Protein AF-A0A9D7EWR8-F1 (afdb_monomer_lite)

Radius of gyration: 18.68 Å; chains: 1; bounding box: 48×40×44 Å

Structure (mmCIF, N/CA/C/O backbone):
data_AF-A0A9D7EWR8-F1
#
_entry.id   AF-A0A9D7EWR8-F1
#
loop_
_atom_site.group_PDB
_atom_site.id
_atom_site.type_symbol
_atom_site.label_atom_id
_atom_site.label_alt_id
_atom_site.label_comp_id
_atom_site.label_asym_id
_atom_site.label_entity_id
_atom_site.label_seq_id
_atom_site.pdbx_PDB_ins_code
_atom_site.Cartn_x
_atom_site.Cartn_y
_atom_site.Cartn_z
_atom_site.occupancy
_atom_site.B_iso_or_equiv
_atom_site.auth_seq_id
_atom_site.auth_comp_id
_atom_site.auth_asym_id
_atom_site.auth_atom_id
_atom_site.pdbx_PDB_model_num
ATOM 1 N N . MET A 1 1 ? -11.124 1.778 -12.921 1.00 58.03 1 MET A N 1
ATOM 2 C CA . MET A 1 1 ? -11.922 1.265 -11.781 1.00 58.03 1 MET A CA 1
ATOM 3 C C . MET A 1 1 ? -13.297 0.797 -12.210 1.00 58.03 1 MET A C 1
ATOM 5 O O . MET A 1 1 ? -13.736 -0.219 -11.696 1.00 58.03 1 MET A O 1
ATOM 9 N N . GLU A 1 2 ? -13.920 1.473 -13.177 1.00 69.88 2 GLU A N 1
ATOM 10 C CA . GLU A 1 2 ? -15.247 1.136 -13.719 1.00 69.88 2 GLU A CA 1
ATOM 11 C C . GLU A 1 2 ? -15.397 -0.338 -14.115 1.00 69.88 2 GLU A C 1
ATOM 13 O O . GLU A 1 2 ? -16.388 -0.953 -13.752 1.00 69.88 2 GLU A O 1
ATOM 18 N N . ILE A 1 3 ? -14.372 -0.943 -14.722 1.00 81.00 3 ILE A N 1
ATOM 19 C CA . ILE A 1 3 ? -14.398 -2.358 -15.129 1.00 81.00 3 ILE A CA 1
ATOM 20 C C . ILE A 1 3 ? -14.640 -3.303 -13.938 1.00 81.00 3 ILE A C 1
ATOM 22 O O . ILE A 1 3 ? -15.480 -4.190 -14.017 1.00 81.00 3 ILE A O 1
ATOM 26 N N . ALA A 1 4 ? -13.945 -3.122 -12.810 1.00 78.81 4 ALA A N 1
ATOM 27 C CA . ALA A 1 4 ? -14.097 -4.023 -11.662 1.00 78.81 4 ALA A CA 1
ATOM 28 C C . ALA A 1 4 ? -15.476 -3.875 -11.001 1.00 78.81 4 ALA A C 1
ATOM 30 O O . ALA A 1 4 ? -16.102 -4.871 -10.646 1.00 78.81 4 ALA A O 1
ATOM 31 N N . GLN A 1 5 ? -15.966 -2.640 -10.892 1.00 82.06 5 GLN A N 1
ATOM 32 C CA . GLN A 1 5 ? -17.281 -2.352 -10.326 1.00 82.06 5 GLN A CA 1
ATOM 33 C C . GLN A 1 5 ? -18.419 -2.864 -11.227 1.00 82.06 5 GLN A C 1
ATOM 35 O O . GLN A 1 5 ? -19.407 -3.389 -10.723 1.00 82.06 5 GLN A O 1
ATOM 40 N N . GLN A 1 6 ? -18.256 -2.774 -12.551 1.00 84.38 6 GLN A N 1
ATOM 41 C CA . GLN A 1 6 ? -19.201 -3.303 -13.542 1.00 84.38 6 GLN A CA 1
ATOM 42 C C . GLN A 1 6 ? -19.231 -4.835 -13.583 1.00 84.38 6 GLN A C 1
ATOM 44 O O . GLN A 1 6 ? -20.293 -5.416 -13.782 1.00 84.38 6 GLN A O 1
ATOM 49 N N . LEU A 1 7 ? -18.086 -5.497 -13.388 1.00 88.00 7 LEU A N 1
ATOM 50 C CA . LEU A 1 7 ? -17.997 -6.961 -13.398 1.00 88.00 7 LEU A CA 1
ATOM 51 C C . LEU A 1 7 ? -18.564 -7.602 -12.126 1.00 88.00 7 LEU A C 1
ATOM 53 O O . LEU A 1 7 ? -19.021 -8.745 -12.162 1.00 88.00 7 LEU A O 1
ATOM 57 N N . TYR A 1 8 ? -18.549 -6.880 -11.002 1.00 86.94 8 TYR A N 1
ATOM 58 C CA . TYR A 1 8 ? -18.932 -7.427 -9.701 1.00 86.94 8 TYR A CA 1
ATOM 59 C C . TYR A 1 8 ? -19.951 -6.575 -8.919 1.00 86.94 8 TYR A C 1
ATOM 61 O O . TYR A 1 8 ? -19.770 -6.357 -7.720 1.00 86.94 8 TYR A O 1
ATOM 69 N N . PRO A 1 9 ? -21.085 -6.168 -9.523 1.00 83.62 9 PRO A N 1
ATOM 70 C CA . PRO A 1 9 ? -22.071 -5.299 -8.869 1.00 83.62 9 PRO A CA 1
ATOM 71 C C . PRO A 1 9 ? -22.812 -5.988 -7.711 1.00 83.62 9 PRO A C 1
ATOM 73 O O . PRO A 1 9 ? -23.445 -5.335 -6.886 1.00 83.62 9 PRO A O 1
ATOM 76 N N . LYS A 1 10 ? -22.746 -7.322 -7.639 1.00 90.50 10 LYS A N 1
ATOM 77 C CA . LYS A 1 10 ? -23.437 -8.133 -6.628 1.00 90.50 10 LYS A CA 1
ATOM 78 C C . LYS A 1 10 ? -22.853 -8.009 -5.216 1.00 90.50 10 LYS A C 1
ATOM 80 O O . LYS A 1 10 ? -23.553 -8.317 -4.253 1.00 90.50 10 LYS A O 1
ATOM 85 N N . TYR A 1 11 ? -21.599 -7.577 -5.067 1.00 87.75 11 TYR A N 1
ATOM 86 C CA . TYR A 1 11 ? -20.965 -7.458 -3.753 1.00 87.75 11 TYR A CA 1
ATOM 87 C C . TYR A 1 11 ? -21.206 -6.072 -3.156 1.00 87.75 11 TYR A C 1
ATOM 89 O O . TYR A 1 11 ? -20.513 -5.110 -3.466 1.00 87.75 11 TYR A O 1
ATOM 97 N N . LYS A 1 12 ? -22.189 -5.984 -2.258 1.00 88.06 12 LYS A N 1
ATOM 98 C CA . LYS A 1 12 ? -22.565 -4.733 -1.574 1.00 88.06 12 LYS A CA 1
ATOM 99 C C . LYS A 1 12 ? -21.582 -4.309 -0.476 1.00 88.06 12 LYS A C 1
ATOM 101 O O . LYS A 1 12 ? -21.658 -3.191 0.014 1.00 88.06 12 LYS A O 1
ATOM 106 N N . ASN A 1 13 ? -20.685 -5.207 -0.075 1.00 90.38 13 ASN A N 1
ATOM 107 C CA . ASN A 1 13 ? -19.676 -5.003 0.965 1.00 90.38 13 ASN A CA 1
ATOM 108 C C . ASN A 1 13 ? -18.296 -4.613 0.404 1.00 90.38 13 ASN A C 1
ATOM 110 O O . ASN A 1 13 ? -17.312 -4.650 1.140 1.00 90.38 13 ASN A O 1
ATOM 114 N N . VAL A 1 14 ? -18.206 -4.305 -0.892 1.00 88.06 14 VAL A N 1
ATOM 115 C CA . VAL A 1 14 ? -16.957 -3.931 -1.560 1.00 88.06 14 VAL A CA 1
ATOM 116 C C . VAL A 1 14 ? -17.080 -2.502 -2.066 1.00 88.06 14 VAL A C 1
ATOM 118 O O . VAL A 1 14 ? -17.957 -2.189 -2.867 1.00 88.06 14 VAL A O 1
ATOM 121 N N . GLU A 1 15 ? -16.173 -1.644 -1.611 1.00 87.50 15 GLU A N 1
ATOM 122 C CA . GLU A 1 15 ? -16.061 -0.260 -2.059 1.00 87.50 15 GLU A CA 1
ATOM 123 C C . GLU A 1 15 ? -14.776 -0.081 -2.873 1.00 87.50 15 GLU A C 1
ATOM 125 O O . GLU A 1 15 ? -13.708 -0.573 -2.504 1.00 87.50 15 GLU A O 1
ATOM 130 N N . TYR A 1 16 ? -14.878 0.634 -3.993 1.00 86.88 16 TYR A N 1
ATOM 131 C CA . TYR A 1 16 ? -13.745 0.935 -4.861 1.00 86.88 16 TYR A CA 1
ATOM 132 C C . TYR A 1 16 ? -13.331 2.394 -4.670 1.00 86.88 16 TYR A C 1
ATOM 134 O O . TYR A 1 16 ? -14.083 3.308 -5.000 1.00 86.88 16 TYR A O 1
ATOM 142 N N . LEU A 1 17 ? -12.114 2.612 -4.171 1.00 85.19 17 LEU A N 1
ATOM 143 C CA . LEU A 1 17 ? -11.597 3.944 -3.862 1.00 85.19 17 LEU A CA 1
ATOM 144 C C . LEU A 1 17 ? -10.360 4.266 -4.691 1.00 85.19 17 LEU A C 1
ATOM 146 O O . LEU A 1 17 ? -9.336 3.593 -4.578 1.00 85.19 17 LEU A O 1
ATOM 150 N N . ARG A 1 18 ? -10.423 5.347 -5.477 1.00 84.25 18 ARG A N 1
ATOM 151 C CA . ARG A 1 18 ? -9.253 5.912 -6.159 1.00 84.25 18 ARG A CA 1
ATOM 152 C C . ARG A 1 18 ? -8.522 6.862 -5.220 1.00 84.25 18 ARG A C 1
ATOM 154 O O . ARG A 1 18 ? -9.018 7.945 -4.926 1.00 84.25 18 ARG A O 1
ATOM 161 N N . ALA A 1 19 ? -7.319 6.478 -4.809 1.00 81.75 19 ALA A N 1
ATOM 162 C CA . ALA A 1 19 ? -6.460 7.292 -3.960 1.00 81.75 19 ALA A CA 1
ATOM 163 C C . ALA A 1 19 ? -5.029 7.357 -4.507 1.00 81.75 19 ALA A C 1
ATOM 165 O O . ALA A 1 19 ? -4.522 6.385 -5.066 1.00 81.75 19 ALA A O 1
ATOM 166 N N . ASP A 1 20 ? -4.380 8.506 -4.317 1.00 81.69 20 ASP A N 1
ATOM 167 C CA . ASP A 1 20 ? -2.941 8.659 -4.516 1.00 81.69 20 ASP A CA 1
ATOM 168 C C . ASP A 1 20 ? -2.216 8.431 -3.184 1.00 81.69 20 ASP A C 1
ATOM 170 O O . ASP A 1 20 ? -2.318 9.219 -2.240 1.00 81.69 20 ASP A O 1
ATOM 174 N N . MET A 1 21 ? -1.482 7.325 -3.119 1.00 78.69 21 MET A N 1
ATOM 175 C CA . MET A 1 21 ? -0.711 6.912 -1.947 1.00 78.69 21 MET A CA 1
ATOM 176 C C . MET A 1 21 ? 0.658 7.614 -1.851 1.00 78.69 21 MET A C 1
ATOM 178 O O . MET A 1 21 ? 1.364 7.422 -0.871 1.00 78.69 21 MET A O 1
ATOM 182 N N . SER A 1 22 ? 1.055 8.415 -2.847 1.00 74.69 22 SER A N 1
ATOM 183 C CA . SER A 1 22 ? 2.314 9.181 -2.860 1.00 74.69 22 SER A CA 1
ATOM 184 C C . SER A 1 22 ? 2.163 10.636 -2.380 1.00 74.69 22 SER A C 1
ATOM 186 O O . SER A 1 22 ? 3.157 11.342 -2.173 1.00 74.69 22 SER A O 1
ATOM 188 N N . GLY A 1 23 ? 0.923 11.092 -2.181 1.00 70.75 23 GLY A N 1
ATOM 189 C CA . GLY A 1 23 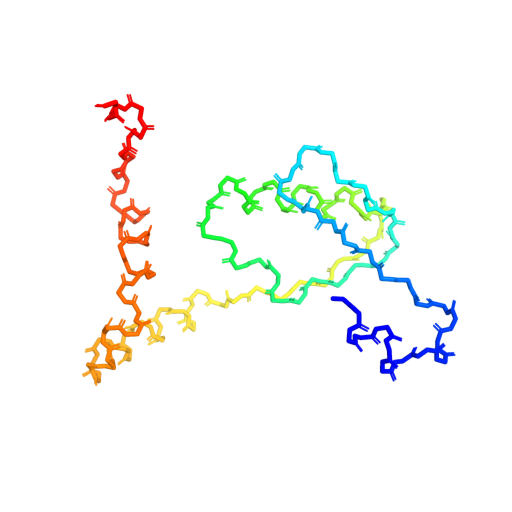? 0.587 12.427 -1.687 1.00 70.75 23 GLY A CA 1
ATOM 190 C C . GLY A 1 23 ? 0.623 12.552 -0.159 1.00 70.75 23 GLY A C 1
ATOM 191 O O . GLY A 1 23 ? 0.587 11.567 0.568 1.00 70.75 23 GLY A O 1
ATOM 192 N N . LYS A 1 24 ? 0.659 13.795 0.346 1.00 62.38 24 LYS A N 1
ATOM 193 C CA . LYS A 1 24 ? 0.707 14.091 1.795 1.00 62.38 24 LYS A CA 1
ATOM 194 C C . LYS A 1 24 ? -0.600 13.788 2.548 1.00 62.38 24 LYS A C 1
ATOM 196 O O . LYS A 1 24 ? -0.550 13.587 3.752 1.00 62.38 24 LYS A O 1
ATOM 201 N N . ASN A 1 25 ? -1.743 13.765 1.855 1.00 63.91 25 ASN A N 1
ATOM 202 C CA . ASN A 1 25 ? -3.073 13.588 2.449 1.00 63.91 25 ASN A CA 1
ATOM 203 C C . ASN A 1 25 ? -3.830 12.467 1.734 1.00 63.91 25 ASN A C 1
ATOM 205 O O . ASN A 1 25 ? -4.635 12.706 0.833 1.00 63.91 25 ASN A O 1
ATOM 209 N N . THR A 1 26 ? -3.551 11.230 2.125 1.00 67.38 26 THR A N 1
ATOM 210 C CA . THR A 1 26 ? -4.214 10.055 1.565 1.00 67.38 26 THR A CA 1
ATOM 211 C C . THR A 1 26 ? -5.587 9.877 2.222 1.00 67.38 26 THR A C 1
ATOM 213 O O . THR A 1 26 ? -5.678 9.588 3.411 1.00 67.38 26 THR A O 1
ATOM 216 N N . LYS A 1 27 ? -6.675 10.062 1.462 1.00 69.94 27 LYS A N 1
ATOM 217 C CA . LYS A 1 27 ? -8.065 9.900 1.939 1.00 69.94 27 LYS A CA 1
ATOM 218 C C . LYS A 1 27 ? -8.509 8.430 1.943 1.00 69.94 27 LYS A C 1
ATOM 220 O O . LYS A 1 27 ? -9.556 8.100 1.399 1.00 69.94 27 LYS A O 1
ATOM 225 N N . VAL A 1 28 ? -7.686 7.540 2.491 1.00 81.81 28 VAL A N 1
ATOM 226 C CA . VAL A 1 28 ? -8.007 6.109 2.572 1.00 81.81 28 VAL A CA 1
ATOM 227 C C . VAL A 1 28 ? -8.465 5.793 3.998 1.00 81.81 28 VAL A C 1
ATOM 229 O O . VAL A 1 28 ? -7.791 6.194 4.951 1.00 81.81 28 VAL A O 1
ATOM 232 N N . PRO A 1 29 ? -9.622 5.130 4.172 1.00 83.62 29 PRO A N 1
ATOM 233 C CA . PRO A 1 29 ? -10.131 4.783 5.492 1.00 83.62 29 PRO A CA 1
ATOM 234 C C . PRO A 1 29 ? -9.187 3.819 6.211 1.00 83.62 29 PRO A C 1
ATOM 236 O O . PRO A 1 29 ? -8.520 2.990 5.590 1.00 83.62 29 PRO A O 1
ATOM 239 N N . LYS A 1 30 ? -9.149 3.911 7.545 1.00 89.25 30 LYS A N 1
ATOM 240 C CA . LYS A 1 30 ? -8.337 2.998 8.349 1.00 89.25 30 LYS A CA 1
ATOM 241 C C . LYS A 1 30 ? -8.943 1.598 8.370 1.00 89.25 30 LYS A C 1
ATOM 243 O O . LYS A 1 30 ? -10.111 1.447 8.724 1.00 89.25 30 LYS A O 1
ATOM 248 N N . CYS A 1 31 ? -8.131 0.582 8.105 1.00 89.88 31 CYS A N 1
ATOM 249 C CA . CYS A 1 31 ? -8.527 -0.820 8.153 1.00 89.88 31 CYS A CA 1
ATOM 250 C C . CYS A 1 31 ? -7.812 -1.600 9.268 1.00 89.88 31 CYS A C 1
ATOM 252 O O . CYS A 1 31 ? -6.768 -1.198 9.788 1.00 89.88 31 CYS A O 1
ATOM 254 N N . ASP A 1 32 ? -8.405 -2.729 9.651 1.00 92.00 32 ASP A N 1
ATOM 255 C CA . ASP A 1 32 ? -7.824 -3.686 10.602 1.00 92.00 32 ASP A CA 1
ATOM 256 C C . ASP A 1 32 ? -6.834 -4.641 9.910 1.00 92.00 32 ASP A C 1
ATOM 258 O O . ASP A 1 32 ? -5.889 -5.142 10.525 1.00 92.00 32 ASP A O 1
ATOM 262 N N . PHE A 1 33 ? -7.024 -4.858 8.606 1.00 91.19 33 PHE A N 1
ATOM 263 C CA . PHE A 1 33 ? -6.188 -5.706 7.769 1.00 91.19 33 PHE A CA 1
ATOM 264 C C . PHE A 1 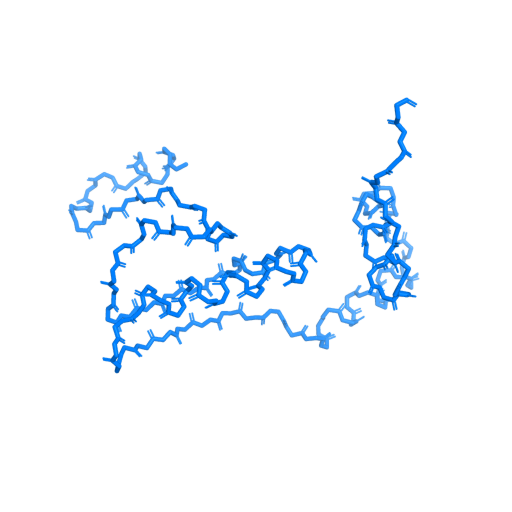33 ? -6.000 -5.079 6.384 1.00 91.19 33 PHE A C 1
ATOM 266 O O . PHE A 1 33 ? -6.975 -4.701 5.734 1.00 91.19 33 PHE A O 1
ATOM 273 N N . GLY A 1 34 ? -4.751 -4.959 5.935 1.00 88.75 34 GLY A N 1
ATOM 274 C CA . GLY A 1 34 ? -4.391 -4.404 4.631 1.00 88.75 34 GLY A CA 1
ATOM 275 C C . GLY A 1 34 ? -3.673 -5.426 3.756 1.00 88.75 34 GLY A C 1
ATOM 276 O O . GLY A 1 34 ? -2.815 -6.165 4.234 1.00 88.75 34 GLY A O 1
ATOM 277 N N . ILE A 1 35 ? -3.985 -5.440 2.460 1.00 87.94 35 ILE A N 1
ATOM 278 C CA . ILE A 1 35 ? -3.262 -6.244 1.469 1.00 87.94 35 ILE A CA 1
ATOM 279 C C . ILE A 1 35 ? -2.692 -5.307 0.408 1.00 87.94 35 ILE A C 1
ATOM 281 O O . ILE A 1 35 ? -3.424 -4.545 -0.221 1.00 87.94 35 ILE A O 1
ATOM 285 N N . CYS A 1 36 ? -1.380 -5.367 0.200 1.00 83.94 36 CYS A N 1
ATOM 286 C CA . CYS A 1 36 ? -0.669 -4.611 -0.819 1.00 83.94 36 CYS A CA 1
ATOM 287 C C . CYS A 1 36 ? -0.046 -5.587 -1.822 1.00 83.94 36 CYS A C 1
ATOM 289 O O . CYS A 1 36 ? 0.992 -6.191 -1.549 1.00 83.94 36 CYS A O 1
ATOM 291 N N . ILE A 1 37 ? -0.697 -5.746 -2.978 1.00 81.69 37 ILE A N 1
ATOM 292 C CA . ILE A 1 37 ? -0.249 -6.648 -4.046 1.00 81.69 37 ILE A CA 1
ATOM 293 C C . ILE A 1 37 ? 0.294 -5.820 -5.205 1.00 81.69 37 ILE A C 1
ATOM 295 O O . ILE A 1 37 ? -0.434 -5.004 -5.764 1.00 81.69 37 ILE A O 1
ATOM 299 N N . ASN A 1 38 ? 1.562 -6.030 -5.568 1.00 68.25 38 ASN A N 1
ATOM 300 C CA . ASN A 1 38 ? 2.229 -5.433 -6.738 1.00 68.25 38 ASN A CA 1
ATOM 301 C C . ASN A 1 38 ? 2.100 -3.898 -6.886 1.00 68.25 38 ASN A C 1
ATOM 303 O O . ASN A 1 38 ? 2.305 -3.362 -7.971 1.00 68.25 38 ASN A O 1
ATOM 307 N N . ALA A 1 39 ? 1.773 -3.170 -5.814 1.00 64.69 39 ALA A N 1
ATOM 308 C CA . ALA A 1 39 ? 1.512 -1.730 -5.884 1.00 64.69 39 ALA A CA 1
ATOM 309 C C . ALA A 1 39 ? 2.775 -0.875 -5.676 1.00 64.69 39 ALA A C 1
ATOM 311 O O . ALA A 1 39 ? 2.806 0.292 -6.058 1.00 64.69 39 ALA A O 1
ATOM 312 N N . ILE A 1 40 ? 3.843 -1.449 -5.111 1.00 63.47 40 ILE A N 1
ATOM 313 C CA . ILE A 1 40 ? 5.096 -0.738 -4.804 1.00 63.47 40 ILE A CA 1
ATOM 314 C C . ILE A 1 40 ? 6.100 -0.958 -5.938 1.00 63.47 40 ILE A C 1
ATOM 316 O O . ILE A 1 40 ? 7.182 -1.511 -5.767 1.00 63.47 40 ILE A O 1
ATOM 320 N N . LEU A 1 41 ? 5.710 -0.538 -7.138 1.00 61.91 41 LEU A N 1
ATOM 321 C CA . LEU A 1 41 ? 6.571 -0.539 -8.327 1.00 61.91 41 LEU A CA 1
ATOM 322 C C . LEU A 1 41 ? 7.004 0.879 -8.729 1.00 61.91 41 LEU A C 1
ATOM 324 O O . LEU A 1 41 ? 7.643 1.070 -9.761 1.00 61.91 41 LEU A O 1
ATOM 328 N N . THR A 1 42 ? 6.680 1.885 -7.912 1.00 59.94 42 THR A N 1
ATOM 329 C CA . THR A 1 42 ? 6.989 3.289 -8.194 1.00 59.94 42 THR A CA 1
ATOM 330 C C . THR A 1 42 ? 8.512 3.509 -8.272 1.00 59.94 42 THR A C 1
ATOM 332 O O . THR A 1 42 ? 9.238 3.126 -7.345 1.00 59.94 42 THR A O 1
ATOM 335 N N . PRO A 1 43 ? 9.040 4.133 -9.345 1.00 57.31 43 PRO A N 1
ATOM 336 C CA . PRO A 1 43 ? 10.486 4.223 -9.578 1.00 57.31 43 PRO A CA 1
ATOM 337 C C . PRO A 1 43 ? 11.202 5.189 -8.620 1.00 57.31 43 PRO A C 1
ATOM 339 O O . PRO A 1 43 ? 12.353 4.959 -8.245 1.00 57.31 43 PRO A O 1
ATOM 342 N N . SER A 1 44 ? 10.510 6.228 -8.152 1.00 68.06 44 SER A N 1
ATOM 343 C CA . SER A 1 44 ? 11.041 7.234 -7.226 1.00 68.06 44 SER A CA 1
ATOM 344 C C . SER A 1 44 ? 11.137 6.698 -5.794 1.00 68.06 44 SER A C 1
ATOM 346 O O . SER A 1 44 ? 10.133 6.318 -5.192 1.00 68.06 44 SER A O 1
ATOM 348 N N . SER A 1 45 ? 12.344 6.720 -5.215 1.00 68.44 45 SER A N 1
ATOM 349 C CA . SER A 1 45 ? 12.577 6.386 -3.796 1.00 68.44 45 SER A CA 1
ATOM 350 C C . SER A 1 45 ? 11.695 7.193 -2.857 1.00 68.44 45 SER A C 1
ATOM 352 O O . SER A 1 45 ? 11.069 6.656 -1.948 1.00 68.44 45 SER A O 1
ATOM 354 N N . LYS A 1 46 ? 11.600 8.496 -3.132 1.00 74.25 46 LYS A N 1
ATOM 355 C CA . LYS A 1 46 ? 10.849 9.442 -2.316 1.00 74.25 46 LYS A CA 1
ATOM 356 C C . LYS A 1 46 ? 9.367 9.086 -2.291 1.00 74.25 46 LYS A C 1
ATOM 358 O O . LYS A 1 46 ? 8.739 9.174 -1.242 1.00 74.25 46 LYS A O 1
ATOM 363 N N . ASP A 1 47 ? 8.825 8.653 -3.423 1.00 74.62 47 ASP A N 1
ATOM 364 C CA . ASP A 1 47 ? 7.409 8.310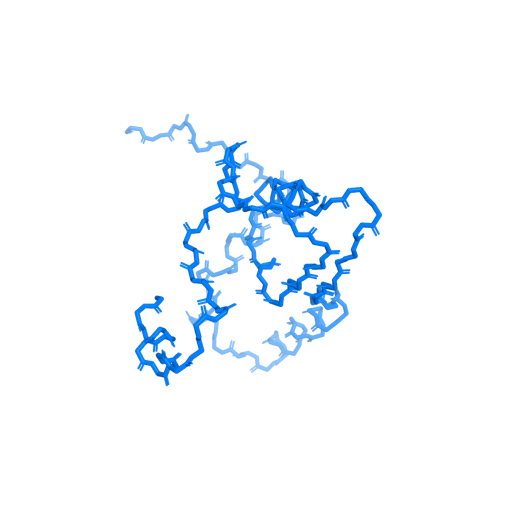 -3.526 1.00 74.62 47 ASP A CA 1
ATOM 365 C C . ASP A 1 47 ? 7.123 6.904 -2.999 1.00 74.62 47 ASP A C 1
ATOM 367 O O . ASP A 1 47 ? 6.066 6.702 -2.411 1.00 74.62 47 ASP A O 1
ATOM 371 N N . ARG A 1 48 ? 8.084 5.969 -3.070 1.00 76.88 48 ARG A N 1
ATOM 372 C CA . ARG A 1 48 ? 7.996 4.692 -2.340 1.00 76.88 48 ARG A CA 1
ATOM 373 C C . ARG A 1 48 ? 7.965 4.905 -0.831 1.00 76.88 48 ARG A C 1
ATOM 375 O O . ARG A 1 48 ? 7.111 4.336 -0.164 1.00 76.88 48 ARG A O 1
ATOM 382 N N . THR A 1 49 ? 8.848 5.739 -0.284 1.00 80.00 49 THR A N 1
ATOM 383 C CA . THR A 1 49 ? 8.867 6.016 1.160 1.00 80.00 49 THR A CA 1
ATOM 384 C C . THR A 1 49 ? 7.556 6.644 1.621 1.00 80.00 49 THR A C 1
ATOM 386 O O . THR A 1 49 ? 6.981 6.191 2.608 1.00 80.00 49 THR A O 1
ATOM 389 N N . LYS A 1 50 ? 7.032 7.629 0.878 1.00 81.19 50 LYS A N 1
ATOM 390 C CA . LYS A 1 50 ? 5.707 8.199 1.166 1.00 81.19 50 LYS A CA 1
ATOM 391 C C . LYS A 1 50 ? 4.600 7.154 1.053 1.00 81.19 50 LYS A C 1
ATOM 393 O O . LYS A 1 50 ? 3.748 7.101 1.925 1.00 81.19 50 LYS A O 1
ATOM 398 N N . PHE A 1 51 ? 4.653 6.282 0.045 1.00 83.06 51 PHE A N 1
ATOM 399 C CA . PHE A 1 51 ? 3.695 5.189 -0.105 1.00 83.06 51 PHE A CA 1
ATOM 400 C C . PHE A 1 51 ? 3.684 4.276 1.119 1.00 83.06 51 PHE A C 1
ATOM 402 O O . PHE A 1 51 ? 2.616 3.971 1.639 1.00 83.06 51 PHE A O 1
ATOM 409 N N . PHE A 1 52 ? 4.855 3.866 1.615 1.00 82.19 52 PHE A N 1
ATOM 410 C CA . PHE A 1 52 ? 4.955 3.052 2.827 1.00 82.19 52 PHE A CA 1
ATOM 411 C C . PHE A 1 52 ? 4.410 3.777 4.061 1.00 82.19 52 PHE A C 1
ATOM 413 O O . PHE A 1 52 ? 3.702 3.169 4.862 1.00 82.19 52 PHE A O 1
ATOM 420 N N . GLN A 1 53 ? 4.691 5.076 4.196 1.00 84.69 53 GLN A N 1
ATOM 421 C CA . GLN A 1 53 ? 4.153 5.899 5.281 1.00 84.69 53 GLN A CA 1
ATOM 422 C C . GLN A 1 53 ? 2.624 5.973 5.218 1.00 84.69 53 GLN A C 1
ATOM 424 O O . GLN A 1 53 ? 1.954 5.707 6.216 1.00 84.69 53 GLN A O 1
ATOM 429 N N . SER A 1 54 ? 2.066 6.255 4.041 1.00 85.31 54 SER A N 1
ATOM 430 C CA . SER A 1 54 ? 0.621 6.288 3.824 1.00 85.31 54 SER A CA 1
ATOM 431 C C . SER A 1 54 ? -0.017 4.919 4.046 1.00 85.31 54 SER A C 1
ATOM 433 O O . SER A 1 54 ? -1.037 4.834 4.721 1.00 85.31 54 SER A O 1
ATOM 435 N N . LEU A 1 55 ? 0.599 3.834 3.566 1.00 84.44 55 LEU A N 1
ATOM 436 C CA . LEU A 1 55 ? 0.121 2.466 3.781 1.00 84.44 55 LEU A CA 1
ATOM 437 C C . LEU A 1 55 ? 0.060 2.127 5.275 1.00 84.44 55 LEU A C 1
ATOM 439 O O . LEU A 1 55 ? -0.952 1.614 5.745 1.00 84.44 55 LEU A O 1
ATOM 443 N N . SER A 1 56 ? 1.104 2.473 6.034 1.00 83.75 56 SER A N 1
ATOM 444 C CA . SER A 1 56 ? 1.114 2.295 7.488 1.00 83.75 56 SER A CA 1
ATOM 445 C C . SER A 1 56 ? 0.056 3.153 8.185 1.00 83.75 56 SER A C 1
ATOM 447 O O . SER A 1 56 ? -0.533 2.703 9.163 1.00 83.75 56 SER A O 1
ATOM 449 N N . ALA A 1 57 ? -0.206 4.372 7.704 1.00 85.88 57 ALA A N 1
ATOM 450 C CA . ALA A 1 57 ? -1.220 5.260 8.275 1.00 85.88 57 ALA A CA 1
ATOM 451 C C . ALA A 1 57 ? -2.659 4.762 8.039 1.00 85.88 57 ALA A C 1
ATOM 453 O O . ALA A 1 57 ? -3.561 5.087 8.819 1.00 85.88 57 ALA A O 1
ATOM 454 N N . CYS A 1 58 ? -2.865 3.955 6.993 1.00 86.62 58 CYS A N 1
ATOM 455 C CA . CYS A 1 58 ? -4.148 3.337 6.662 1.00 86.62 58 CYS A CA 1
ATOM 456 C C . CYS A 1 58 ? -4.472 2.114 7.527 1.00 86.62 58 CYS A C 1
ATOM 458 O O . CYS A 1 58 ? -5.577 1.592 7.430 1.00 86.62 58 CYS A O 1
ATOM 460 N N . VAL A 1 59 ? -3.560 1.648 8.384 1.00 89.44 59 VAL A N 1
ATOM 461 C CA . VAL A 1 59 ? -3.808 0.490 9.251 1.00 89.44 59 VAL A CA 1
ATOM 462 C C . VAL A 1 59 ? -3.892 0.930 10.704 1.00 89.44 59 VAL A C 1
ATOM 464 O O . VAL A 1 59 ? -3.096 1.733 11.192 1.00 89.44 59 VAL A O 1
ATOM 467 N N . LYS A 1 60 ? -4.918 0.445 11.410 1.00 92.00 60 LYS A N 1
ATOM 468 C CA . LYS A 1 60 ? -5.107 0.748 12.833 1.00 92.00 60 LYS A CA 1
ATOM 469 C C . LYS A 1 60 ? -3.960 0.165 13.664 1.00 92.00 60 LYS A C 1
ATOM 471 O O . LYS A 1 60 ? -3.301 -0.797 13.271 1.00 92.00 60 LYS A O 1
ATOM 476 N N . LYS A 1 61 ? -3.743 0.717 14.861 1.00 88.94 61 LYS A N 1
ATOM 477 C CA . LYS A 1 61 ? -2.780 0.159 15.822 1.00 88.94 61 LYS A CA 1
ATOM 478 C C . LYS A 1 61 ? -3.169 -1.293 16.141 1.00 88.94 61 LYS A C 1
ATOM 480 O O . LYS A 1 61 ? -4.303 -1.538 16.530 1.00 88.94 61 LYS A O 1
ATOM 485 N N . GLY A 1 62 ? -2.239 -2.234 15.962 1.00 89.62 62 GLY A N 1
ATOM 486 C CA . GLY A 1 62 ? -2.485 -3.676 16.129 1.00 89.62 62 GLY A CA 1
ATOM 487 C C . GLY A 1 62 ? -3.079 -4.383 14.901 1.00 89.62 62 GLY A C 1
ATOM 488 O O . GLY A 1 62 ? -3.212 -5.606 14.915 1.00 89.62 62 GLY A O 1
ATOM 489 N N . GLY A 1 63 ? -3.399 -3.642 13.836 1.00 90.75 63 GLY A N 1
ATOM 490 C CA . GLY A 1 63 ? -3.774 -4.213 12.547 1.00 90.75 63 GLY A CA 1
ATOM 491 C C . GLY A 1 63 ? -2.587 -4.857 11.829 1.00 90.75 63 GLY A C 1
ATOM 492 O O . GLY A 1 63 ? -1.429 -4.678 12.213 1.00 90.75 63 GLY A O 1
ATOM 493 N N . ARG A 1 64 ? -2.870 -5.631 10.779 1.00 91.81 64 ARG A N 1
ATOM 494 C CA . ARG A 1 64 ? -1.846 -6.384 10.032 1.00 91.81 64 ARG A CA 1
ATOM 495 C C . ARG A 1 64 ? -1.829 -5.995 8.561 1.00 91.81 64 ARG A C 1
ATOM 497 O O . ARG A 1 64 ? -2.869 -5.702 7.979 1.00 91.81 64 ARG A O 1
ATOM 504 N N . ILE A 1 65 ? -0.641 -6.026 7.962 1.00 89.56 65 ILE A N 1
ATOM 505 C CA . ILE A 1 65 ? -0.444 -5.800 6.528 1.00 89.56 65 ILE A CA 1
ATOM 506 C C . ILE A 1 65 ? 0.219 -7.032 5.927 1.00 89.56 65 ILE A C 1
ATOM 508 O O . ILE A 1 65 ? 1.243 -7.489 6.429 1.00 89.56 65 ILE A O 1
ATOM 512 N N . VAL A 1 66 ? -0.338 -7.522 4.823 1.00 89.19 66 VAL A N 1
ATOM 513 C CA . VAL A 1 66 ? 0.338 -8.457 3.922 1.00 89.19 66 VAL A CA 1
ATOM 514 C C . VAL A 1 66 ? 0.805 -7.681 2.702 1.00 89.19 66 VAL A C 1
ATOM 516 O O . VAL A 1 66 ? 0.018 -7.001 2.045 1.00 89.19 66 VAL A O 1
ATOM 519 N N . ILE A 1 67 ? 2.095 -7.769 2.402 1.00 83.81 67 ILE A N 1
ATOM 520 C CA . ILE A 1 67 ? 2.729 -7.044 1.306 1.00 83.81 67 ILE A CA 1
ATOM 521 C C . ILE A 1 67 ? 3.518 -8.006 0.425 1.00 83.81 67 ILE A C 1
ATOM 523 O O . ILE A 1 67 ? 4.306 -8.808 0.919 1.00 83.81 67 ILE A O 1
ATOM 527 N N . THR A 1 68 ? 3.334 -7.897 -0.888 1.00 82.69 68 THR A N 1
ATOM 528 C CA . THR A 1 68 ? 4.166 -8.601 -1.867 1.00 82.69 68 THR A CA 1
ATOM 529 C C . THR A 1 68 ? 5.233 -7.640 -2.385 1.00 82.69 68 THR A C 1
ATOM 531 O O . THR A 1 68 ? 4.919 -6.702 -3.124 1.00 82.69 68 THR A O 1
ATOM 534 N N . ILE A 1 69 ? 6.489 -7.855 -1.999 1.00 73.94 69 ILE A N 1
ATOM 535 C CA . ILE A 1 69 ? 7.632 -7.090 -2.511 1.00 73.94 69 ILE A CA 1
ATOM 536 C C . ILE A 1 69 ? 8.361 -7.972 -3.531 1.00 73.94 69 ILE A C 1
ATOM 538 O O . ILE A 1 69 ? 8.601 -9.144 -3.232 1.00 73.94 69 ILE A O 1
ATOM 542 N N . PRO A 1 70 ? 8.716 -7.460 -4.725 1.00 68.38 70 PRO A N 1
ATOM 543 C CA . PRO A 1 70 ? 9.570 -8.211 -5.637 1.00 68.38 70 PRO A CA 1
ATOM 544 C C . PRO A 1 70 ? 10.909 -8.512 -4.955 1.00 68.38 70 PRO A C 1
ATOM 546 O O . PRO A 1 70 ? 11.515 -7.621 -4.356 1.00 68.38 70 PRO A O 1
ATOM 549 N N . SER A 1 71 ? 11.383 -9.755 -5.041 1.00 73.31 71 SER A N 1
ATOM 550 C CA . SER A 1 71 ? 12.683 -10.099 -4.470 1.00 73.31 71 SER A CA 1
ATOM 551 C C . SER A 1 71 ? 13.800 -9.411 -5.263 1.00 73.31 71 SER A C 1
ATOM 553 O O . SER A 1 71 ? 13.759 -9.304 -6.496 1.00 73.31 71 SER A O 1
ATOM 555 N N . LEU A 1 72 ? 14.813 -8.925 -4.545 1.00 65.75 72 LEU A N 1
ATOM 556 C CA . LEU A 1 72 ? 15.986 -8.307 -5.159 1.00 65.75 72 LEU A CA 1
ATOM 557 C C . LEU A 1 72 ? 16.711 -9.296 -6.082 1.00 65.75 72 LEU A C 1
ATOM 559 O O . LEU A 1 72 ? 17.134 -8.926 -7.173 1.00 65.75 72 LEU A O 1
ATOM 563 N N . GLU A 1 73 ? 16.812 -10.554 -5.659 1.00 56.00 73 GLU A N 1
ATOM 564 C CA . GLU A 1 73 ? 17.459 -11.628 -6.412 1.00 56.00 73 GLU A CA 1
ATOM 565 C C . GLU A 1 73 ? 16.727 -11.935 -7.717 1.00 56.00 73 GLU A C 1
ATOM 567 O O . GLU A 1 73 ? 17.358 -11.980 -8.772 1.00 56.00 73 GLU A O 1
ATOM 572 N N . SER A 1 74 ? 15.394 -12.061 -7.691 1.00 70.88 74 SER A N 1
ATOM 573 C CA . SER A 1 74 ? 14.620 -12.257 -8.921 1.00 70.88 74 SER A CA 1
ATOM 574 C C . SER A 1 74 ? 14.741 -11.048 -9.842 1.00 70.88 74 SER A C 1
ATOM 576 O O . SER A 1 74 ? 14.806 -11.218 -11.060 1.00 70.88 74 SER A O 1
ATOM 578 N N . TRP A 1 75 ? 14.836 -9.833 -9.292 1.00 72.94 75 TRP A N 1
ATOM 579 C CA . TRP A 1 75 ? 15.094 -8.641 -10.094 1.00 72.94 75 TRP A CA 1
ATOM 580 C C . TRP A 1 75 ? 16.479 -8.674 -10.760 1.00 72.94 75 TRP A C 1
ATOM 582 O O . TRP A 1 75 ? 16.591 -8.403 -11.958 1.00 72.94 75 TRP A O 1
ATOM 592 N N . LEU A 1 76 ? 17.520 -9.036 -10.009 1.00 67.50 76 LEU A N 1
ATOM 593 C CA . LEU A 1 76 ? 18.892 -9.113 -10.505 1.00 67.50 76 LEU A CA 1
ATOM 594 C C . LEU A 1 76 ? 19.047 -10.209 -11.566 1.00 67.50 76 LEU A C 1
ATOM 596 O O . LEU A 1 76 ? 19.590 -9.945 -12.636 1.00 67.50 76 LEU A O 1
ATOM 600 N N . LEU A 1 77 ? 18.506 -11.402 -11.313 1.00 73.12 77 LEU A N 1
ATOM 601 C CA . LEU A 1 77 ? 18.506 -12.518 -12.259 1.00 73.12 77 LEU A CA 1
ATOM 602 C C . LEU A 1 77 ? 17.795 -12.142 -13.562 1.00 73.12 77 LEU A C 1
ATOM 604 O O . LEU A 1 77 ? 18.327 -12.349 -14.651 1.00 73.12 77 LEU A O 1
ATOM 608 N N . THR A 1 78 ? 16.623 -11.513 -13.453 1.00 78.25 78 THR A N 1
ATOM 609 C CA . THR A 1 78 ? 15.869 -11.018 -14.611 1.00 78.25 78 THR A CA 1
ATOM 610 C C . THR A 1 78 ? 16.689 -10.006 -15.419 1.00 78.25 78 THR A C 1
ATOM 612 O O . THR A 1 78 ? 16.632 -10.006 -16.647 1.00 78.25 78 THR A O 1
ATOM 615 N N . ASN A 1 79 ? 17.489 -9.169 -14.754 1.00 72.75 79 ASN A N 1
ATOM 616 C CA . ASN A 1 79 ? 18.376 -8.209 -15.409 1.00 72.75 79 ASN A CA 1
ATOM 617 C C . ASN A 1 79 ? 19.568 -8.892 -16.113 1.00 72.75 79 ASN A C 1
ATOM 619 O O . ASN A 1 79 ? 19.908 -8.519 -17.234 1.00 72.75 79 ASN A O 1
ATOM 623 N N . ILE A 1 80 ? 20.176 -9.909 -15.492 1.00 78.88 80 ILE A N 1
ATOM 624 C CA . ILE A 1 80 ? 21.273 -10.696 -16.085 1.00 78.88 80 ILE A CA 1
ATOM 625 C C . ILE A 1 80 ? 20.792 -11.413 -17.353 1.00 78.88 80 ILE A C 1
ATOM 627 O O . ILE A 1 80 ? 21.413 -11.284 -18.407 1.00 78.88 80 ILE A O 1
ATOM 631 N N . ILE A 1 81 ? 19.645 -12.095 -17.281 1.00 80.81 81 ILE A N 1
ATOM 632 C CA . ILE A 1 81 ? 19.042 -12.803 -18.420 1.00 80.81 81 ILE A CA 1
ATOM 633 C C . ILE A 1 81 ? 18.743 -11.826 -19.566 1.00 80.81 81 ILE A C 1
ATOM 635 O O . ILE A 1 81 ? 19.069 -12.102 -20.719 1.00 80.81 81 ILE A O 1
ATOM 639 N N . GLN A 1 82 ? 18.191 -10.645 -19.271 1.00 78.75 82 GLN A N 1
ATOM 640 C CA . GLN A 1 82 ? 17.947 -9.624 -20.297 1.00 78.75 82 GLN A CA 1
ATOM 641 C C . GLN A 1 82 ? 19.217 -9.220 -21.050 1.00 78.75 82 GLN A C 1
ATOM 643 O O . GLN A 1 82 ? 19.182 -9.081 -22.274 1.00 78.75 82 GLN A O 1
ATOM 648 N N . GLN A 1 83 ? 20.334 -9.040 -20.337 1.00 76.31 83 GLN A N 1
ATOM 649 C CA . GLN A 1 83 ? 21.611 -8.695 -20.962 1.00 76.31 83 GLN A CA 1
ATOM 650 C C . GLN A 1 83 ? 22.171 -9.851 -21.794 1.00 76.31 83 GLN A C 1
ATOM 652 O O . GLN A 1 83 ? 22.615 -9.624 -22.919 1.00 76.31 83 GLN A O 1
ATOM 657 N N . GLN A 1 84 ? 22.106 -11.078 -21.274 1.00 80.06 84 GLN A N 1
ATOM 658 C CA . GLN A 1 84 ? 22.632 -12.270 -21.938 1.00 80.06 84 GLN A CA 1
ATOM 659 C C . GLN A 1 84 ? 21.912 -12.568 -23.260 1.00 80.06 84 GLN A C 1
ATOM 661 O O . GLN A 1 84 ? 22.559 -12.835 -24.270 1.00 80.06 84 GLN A O 1
ATOM 666 N N . TYR A 1 85 ? 20.581 -12.482 -23.271 1.00 82.06 85 TYR A N 1
ATOM 667 C CA . TYR A 1 85 ? 19.763 -12.845 -24.433 1.00 82.06 85 TYR A CA 1
ATOM 668 C C . TYR A 1 85 ? 19.445 -11.666 -25.363 1.00 82.06 85 TYR A C 1
ATOM 670 O O . TYR A 1 85 ? 18.668 -11.826 -26.300 1.00 82.06 85 TYR A O 1
ATOM 678 N N . LYS A 1 86 ? 20.034 -10.480 -25.123 1.00 78.06 86 LYS A N 1
ATOM 679 C CA . LYS A 1 86 ? 19.802 -9.246 -25.905 1.00 78.06 86 LYS A CA 1
ATOM 680 C C . LYS A 1 86 ? 18.310 -8.963 -26.140 1.00 78.06 86 LYS A C 1
ATOM 682 O O . LYS A 1 86 ? 17.932 -8.489 -27.211 1.00 78.06 86 LYS A O 1
ATOM 687 N N . ILE A 1 87 ? 17.475 -9.267 -25.139 1.00 73.75 87 ILE A N 1
ATOM 688 C CA . ILE A 1 87 ? 16.020 -9.082 -25.201 1.00 73.75 87 ILE A CA 1
ATOM 689 C C . ILE A 1 87 ? 15.757 -7.621 -25.574 1.00 73.75 87 ILE A C 1
ATOM 691 O O . ILE A 1 87 ? 16.345 -6.724 -24.964 1.00 73.75 87 ILE A O 1
ATOM 695 N N . ASP A 1 88 ? 14.952 -7.413 -26.624 1.00 61.47 88 ASP A N 1
ATOM 696 C CA . ASP A 1 88 ? 14.927 -6.179 -27.413 1.00 61.47 88 ASP A CA 1
ATOM 697 C C . ASP A 1 88 ? 14.895 -4.929 -26.527 1.00 61.47 88 ASP A C 1
ATOM 699 O O . ASP A 1 88 ? 13.922 -4.610 -25.836 1.00 61.47 88 ASP A O 1
ATOM 703 N N . THR A 1 89 ? 16.019 -4.217 -26.537 1.00 57.62 89 THR A N 1
ATOM 704 C CA . THR A 1 89 ? 16.239 -3.057 -25.678 1.00 57.62 89 THR A CA 1
ATOM 705 C C . THR A 1 89 ? 15.312 -1.906 -26.039 1.00 57.62 89 THR A C 1
ATOM 707 O O . THR A 1 89 ? 15.061 -1.076 -25.171 1.00 57.62 89 THR A O 1
ATOM 710 N N . LYS A 1 90 ? 14.736 -1.857 -27.249 1.00 56.31 90 LYS A N 1
ATOM 711 C CA . LYS A 1 90 ? 13.790 -0.799 -27.641 1.00 56.31 90 LYS A CA 1
ATOM 712 C C . LYS A 1 90 ? 12.502 -0.819 -26.814 1.00 56.31 90 LYS A C 1
ATOM 714 O O . LYS A 1 90 ? 11.977 0.244 -26.496 1.00 56.31 90 LYS A O 1
ATOM 719 N N . LEU A 1 91 ? 12.044 -1.997 -26.383 1.00 57.47 91 LEU A N 1
ATOM 720 C CA . LEU A 1 91 ? 10.876 -2.146 -25.502 1.00 57.47 91 LEU A CA 1
ATOM 721 C C . LEU A 1 91 ? 11.146 -1.662 -24.063 1.00 57.47 91 LEU A C 1
ATOM 723 O O . LEU A 1 91 ? 10.218 -1.258 -23.366 1.00 57.47 91 LEU A O 1
ATOM 727 N N . PHE A 1 92 ? 12.414 -1.637 -23.632 1.00 55.50 92 PHE A N 1
ATOM 728 C CA . PHE A 1 92 ? 12.815 -1.347 -22.245 1.00 55.50 92 PHE A CA 1
ATOM 729 C C . PHE A 1 92 ? 13.715 -0.103 -22.080 1.00 55.50 92 PHE A C 1
ATOM 731 O O . PHE A 1 92 ? 14.021 0.304 -20.957 1.00 55.50 92 PHE A O 1
ATOM 738 N N . GLN A 1 93 ? 14.114 0.558 -23.173 1.00 50.72 93 GLN A N 1
ATOM 739 C CA . GLN A 1 93 ? 15.002 1.732 -23.187 1.00 50.72 93 GLN A CA 1
ATOM 740 C C . GLN A 1 93 ? 14.441 2.904 -22.375 1.00 50.72 93 GLN A C 1
ATOM 742 O O . GLN A 1 93 ? 15.189 3.566 -21.652 1.00 50.72 93 GLN A O 1
ATOM 747 N N . LYS A 1 94 ? 13.117 3.104 -22.415 1.00 49.00 94 LYS A N 1
ATOM 748 C CA . LYS A 1 94 ? 12.438 4.163 -21.655 1.00 49.00 94 LYS A CA 1
ATOM 749 C C . LYS A 1 94 ? 12.563 3.963 -20.137 1.00 49.00 94 LYS A C 1
ATOM 751 O O . LYS A 1 94 ? 12.673 4.938 -19.409 1.00 49.00 94 LYS A O 1
ATOM 756 N N . GLN A 1 95 ? 12.636 2.712 -19.671 1.00 52.25 95 GLN A N 1
ATOM 757 C CA . GLN A 1 95 ? 12.817 2.373 -18.252 1.00 52.25 95 GLN A CA 1
ATOM 758 C C . GLN A 1 95 ? 14.296 2.343 -17.827 1.00 52.25 95 GLN A C 1
ATOM 760 O O . GLN A 1 95 ? 14.607 2.544 -16.655 1.00 52.25 95 GLN A O 1
ATOM 765 N N . ARG A 1 96 ? 15.228 2.099 -18.759 1.00 47.00 96 ARG A N 1
ATOM 766 C CA . ARG A 1 96 ? 16.662 1.918 -18.470 1.00 47.00 96 ARG A CA 1
ATOM 767 C C . ARG A 1 96 ? 17.393 3.230 -18.151 1.00 47.00 96 ARG 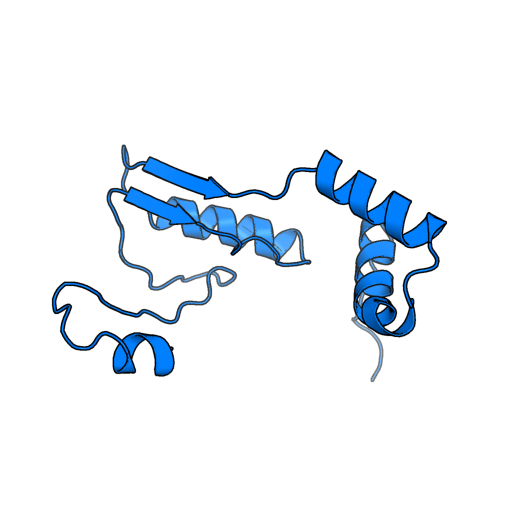A C 1
ATOM 769 O O . ARG A 1 96 ? 18.241 3.231 -17.262 1.00 47.00 96 ARG A O 1
ATOM 776 N N . MET A 1 97 ? 17.044 4.342 -18.805 1.00 42.53 97 MET A N 1
ATOM 777 C CA . MET A 1 97 ? 17.644 5.660 -18.522 1.00 42.53 97 MET A CA 1
ATOM 778 C C . MET A 1 97 ? 17.237 6.221 -17.155 1.00 42.53 97 MET A C 1
ATOM 780 O O . MET A 1 97 ? 18.090 6.691 -16.407 1.00 42.53 97 MET A O 1
ATOM 784 N N . GLU A 1 98 ? 15.965 6.083 -16.775 1.00 48.44 98 GLU A N 1
ATOM 785 C CA . GLU A 1 98 ? 15.480 6.503 -15.451 1.00 48.44 98 GLU A CA 1
ATOM 786 C C . GLU A 1 98 ? 16.117 5.684 -14.314 1.00 48.44 98 GLU A C 1
ATOM 788 O O . GLU A 1 98 ? 16.325 6.187 -13.211 1.00 48.44 98 GLU A O 1
ATOM 793 N N . LYS A 1 99 ? 16.480 4.425 -14.596 1.00 48.47 99 LYS A N 1
ATOM 794 C CA . LYS A 1 99 ? 17.042 3.481 -13.623 1.00 48.47 99 LYS A CA 1
ATOM 795 C C . LYS A 1 99 ? 18.567 3.562 -13.486 1.00 48.47 99 LYS A C 1
ATOM 797 O O . LYS A 1 99 ? 19.074 3.370 -12.385 1.00 48.47 99 LYS A O 1
ATOM 802 N N . MET A 1 100 ? 19.297 3.880 -14.562 1.00 40.25 100 MET A N 1
ATOM 803 C CA . MET A 1 100 ? 20.755 4.081 -14.517 1.00 40.25 100 MET A CA 1
ATOM 804 C C . MET A 1 100 ? 21.147 5.341 -13.736 1.00 40.25 100 MET A C 1
ATOM 806 O O . MET A 1 100 ? 22.065 5.273 -12.928 1.00 40.25 100 MET A O 1
ATOM 810 N N . LEU A 1 101 ? 20.405 6.444 -13.884 1.00 40.06 101 LEU A N 1
ATOM 811 C CA . LEU A 1 101 ? 20.602 7.675 -13.097 1.00 40.06 101 LEU A CA 1
ATOM 812 C C . LEU A 1 101 ? 20.401 7.457 -11.585 1.00 40.06 101 LEU A C 1
ATOM 814 O O . LEU A 1 101 ? 20.993 8.151 -10.763 1.00 40.06 101 LEU A O 1
ATOM 818 N N . TYR A 1 102 ? 19.587 6.466 -11.214 1.00 45.06 102 TYR A N 1
ATOM 819 C CA . TYR A 1 102 ? 19.298 6.118 -9.825 1.00 45.06 102 TYR A CA 1
ATOM 820 C C . TYR A 1 102 ? 20.412 5.287 -9.165 1.00 45.06 102 TYR A C 1
ATOM 822 O O . TYR A 1 102 ? 20.630 5.401 -7.962 1.00 45.06 102 TYR A O 1
ATOM 830 N N . GLN A 1 103 ? 21.128 4.461 -9.936 1.00 40.66 103 GLN A N 1
ATOM 831 C CA . GLN A 1 103 ? 22.233 3.644 -9.419 1.00 40.66 103 GLN A CA 1
ATOM 832 C C . GLN A 1 103 ? 23.573 4.390 -9.369 1.00 40.66 103 GLN A C 1
ATOM 834 O O . GLN A 1 103 ? 24.410 4.050 -8.541 1.00 40.66 103 GLN A O 1
ATOM 839 N N . SER A 1 104 ? 23.780 5.411 -10.207 1.00 31.62 104 SER A N 1
ATOM 840 C CA . SER A 1 104 ? 25.029 6.189 -10.250 1.00 31.62 104 SER A CA 1
ATOM 841 C C . SER A 1 104 ? 25.045 7.432 -9.349 1.00 31.62 104 SER A C 1
ATOM 843 O O . SER A 1 104 ? 26.046 8.139 -9.316 1.00 31.62 104 SER A O 1
ATOM 845 N N . GLY A 1 105 ? 23.967 7.723 -8.609 1.00 32.84 105 GLY A N 1
ATOM 846 C CA . GLY A 1 105 ? 23.918 8.857 -7.673 1.00 32.84 105 GLY A CA 1
ATOM 847 C C . GLY A 1 105 ? 23.953 10.248 -8.328 1.00 32.84 105 GLY A C 1
ATOM 848 O O . GLY A 1 105 ? 24.018 11.251 -7.619 1.00 32.84 105 GLY A O 1
ATOM 849 N N . ILE A 1 106 ? 23.876 10.342 -9.661 1.00 34.69 106 ILE A N 1
ATOM 850 C CA . ILE A 1 106 ? 23.860 11.621 -10.380 1.00 34.69 106 ILE A CA 1
ATOM 851 C C . ILE A 1 106 ? 22.435 12.187 -10.341 1.00 34.69 106 ILE A C 1
ATOM 853 O O . ILE A 1 106 ? 21.588 11.894 -11.187 1.00 34.69 106 ILE A O 1
ATOM 857 N N . ILE A 1 107 ? 22.169 13.024 -9.338 1.00 37.34 107 ILE A N 1
ATOM 858 C CA . ILE A 1 107 ? 20.979 13.876 -9.275 1.00 37.34 107 ILE A CA 1
ATOM 859 C C . ILE A 1 107 ? 21.146 14.972 -10.336 1.00 37.34 107 ILE A C 1
ATOM 861 O O . ILE A 1 107 ? 21.726 16.024 -10.072 1.00 37.34 107 ILE A O 1
ATOM 865 N N . LEU A 1 108 ? 20.639 14.748 -11.551 1.00 33.78 108 LEU A N 1
ATOM 866 C CA . LEU A 1 108 ? 20.424 15.851 -12.487 1.00 33.78 108 LEU A CA 1
ATOM 867 C C . LEU A 1 108 ? 19.274 16.706 -11.953 1.00 33.78 108 LEU A C 1
ATOM 869 O O . LEU A 1 108 ? 18.097 16.350 -12.037 1.00 33.78 108 LEU A O 1
ATOM 873 N N . ASN A 1 109 ? 19.655 17.835 -11.366 1.00 31.66 109 ASN A N 1
ATOM 874 C CA . ASN A 1 109 ? 18.780 18.909 -10.936 1.00 31.66 109 ASN A CA 1
ATOM 875 C C . ASN A 1 109 ? 18.015 19.435 -12.169 1.00 31.66 109 ASN A C 1
ATOM 877 O O . ASN A 1 109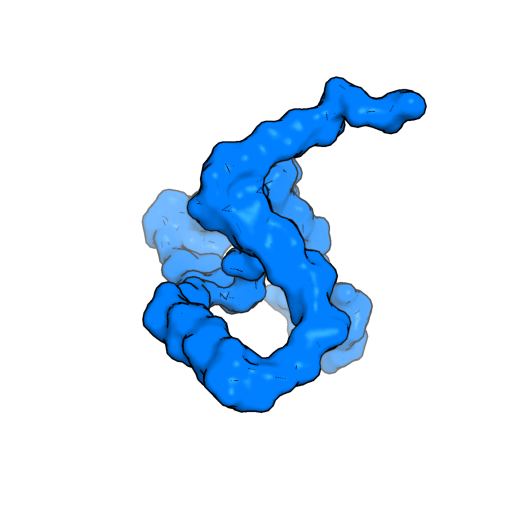 ? 18.541 20.230 -12.943 1.00 31.66 109 ASN A O 1
ATOM 881 N N . LYS A 1 110 ? 16.782 18.961 -12.403 1.00 35.03 110 LYS A N 1
ATOM 882 C CA . LYS A 1 110 ? 15.884 19.490 -13.451 1.00 35.03 110 LYS A CA 1
ATOM 883 C C . LYS A 1 110 ? 15.269 20.820 -13.004 1.00 35.03 110 LYS A C 1
ATOM 885 O O . LYS A 1 110 ? 14.060 20.957 -12.854 1.00 35.03 110 LYS A O 1
ATOM 890 N N . GLY A 1 111 ? 16.144 21.791 -12.790 1.00 33.00 111 GLY A N 1
ATOM 891 C CA . GLY A 1 111 ? 15.832 23.187 -12.542 1.00 33.00 111 GLY A CA 1
ATOM 892 C C . GLY A 1 111 ? 16.721 24.077 -13.398 1.00 33.00 111 GLY A C 1
ATOM 893 O O . GLY A 1 111 ? 17.379 24.941 -12.849 1.00 33.00 111 GLY A O 1
ATOM 894 N N . MET A 1 112 ? 16.801 23.823 -14.708 1.00 31.67 112 MET A N 1
ATOM 895 C CA . MET A 1 112 ? 17.271 24.780 -15.720 1.00 31.67 112 MET A CA 1
ATOM 896 C C . MET A 1 112 ? 17.066 24.179 -17.115 1.00 31.67 112 MET A C 1
ATOM 898 O O . MET A 1 112 ? 17.844 23.341 -17.552 1.00 31.67 112 MET A O 1
ATOM 902 N N . LEU A 1 113 ? 15.967 24.572 -17.756 1.00 27.50 113 LEU A N 1
ATOM 903 C CA . LEU A 1 113 ? 15.779 24.720 -19.205 1.00 27.50 113 LEU A CA 1
ATOM 904 C C . LEU A 1 113 ? 14.412 25.404 -19.364 1.00 27.50 113 LEU A C 1
ATOM 906 O O . LEU A 1 113 ? 13.368 24.755 -19.424 1.00 27.50 113 LEU A O 1
ATOM 910 N N . LYS A 1 114 ? 14.450 26.736 -19.261 1.00 32.84 114 LYS A N 1
ATOM 911 C CA . LYS A 1 114 ? 13.614 27.592 -20.103 1.00 32.84 114 LYS A CA 1
ATOM 912 C C . LYS A 1 114 ? 14.221 27.577 -21.499 1.00 32.84 114 LYS A C 1
ATOM 914 O O . LYS A 1 114 ? 15.467 27.456 -21.560 1.00 32.84 114 LYS A O 1
#

Sequence (114 aa):
MEIAQQLYPKYKNVEYLRADMSGKNTKVPKCDFGICINAI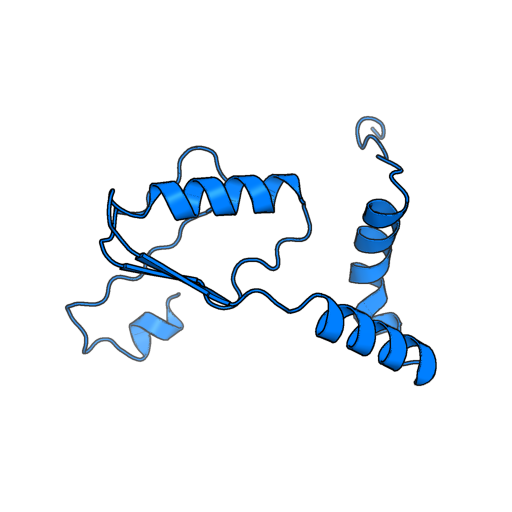LTPSSKDRTKFFQSLSACVKKGGRIVITIPSLESWLLTNIIQQQYKIDTKLFQKQRMEKMLYQSGIILNKGMLK

pLDDT: mean 70.54, std 18.11, range [27.5, 92.0]

Secondary structure (DSSP, 8-state):
-HHHHHH-TT-TT-------TTSSS--PPPEEEEEE-S----S-HHHHHHHHHHHHHTEEEEEEEEE-PPPHHHHHHHHHHHHHTT--HHHHHHHHHHHHHHHS----------

Foldseek 3Di:
DVVVCVVPVPDPPDDDDDFQQQDPDTPAAADLEEEAEPPQPDLDPSSSVSSVVSRVVSYDVNGYYHHDDPDPVVVVVVVVVCVVVVPPCVVVVVVVVSNVCVVVVDPPPPPDDD